Protein AF-A0A3M8GYV8-F1 (afdb_monomer_lite)

InterPro domains:
  IPR001584 Integrase, catalytic core [PF13333] (4-40)

Foldseek 3Di:
DDDPDPVSVVVVVVVVVCCQQQPQFDPVQVRDGVVRSVVVVVVD

Organism: NCBI:txid1368476

Structure (mmCIF, N/CA/C/O backbone):
data_AF-A0A3M8GYV8-F1
#
_entry.id   AF-A0A3M8GYV8-F1
#
loop_
_atom_site.group_PDB
_atom_site.id
_atom_site.type_symbol
_atom_site.label_atom_id
_atom_site.label_alt_id
_atom_site.label_comp_id
_atom_site.label_asym_id
_atom_site.label_entity_id
_atom_site.label_seq_id
_atom_site.pdbx_PDB_ins_code
_atom_site.Cartn_x
_atom_site.Cartn_y
_atom_site.Cartn_z
_atom_site.occupancy
_atom_site.B_iso_or_equiv
_atom_site.auth_seq_id
_atom_site.auth_comp_id
_atom_site.auth_asym_id
_atom_site.auth_atom_id
_atom_site.pdbx_PDB_model_num
ATOM 1 N N . LYS A 1 1 ? -8.252 -7.134 12.571 1.00 74.38 1 LYS A N 1
ATOM 2 C CA . LYS A 1 1 ? -7.922 -5.937 13.384 1.00 74.38 1 LYS A CA 1
ATOM 3 C C . LYS A 1 1 ? -9.130 -5.064 13.202 1.00 74.38 1 LYS A C 1
ATOM 5 O O . LYS A 1 1 ? -9.322 -4.580 12.095 1.00 74.38 1 LYS A O 1
ATOM 10 N N . GLU A 1 2 ? -9.964 -4.989 14.224 1.00 89.19 2 GLU A N 1
ATOM 11 C CA . GLU A 1 2 ? -11.251 -4.317 14.107 1.00 89.19 2 GLU A CA 1
ATOM 12 C C . GLU A 1 2 ? -11.079 -2.834 14.428 1.00 89.19 2 GLU A C 1
ATOM 14 O O . GLU A 1 2 ? -10.211 -2.464 15.222 1.00 89.19 2 GLU A O 1
ATOM 19 N N . ALA A 1 3 ? -11.844 -1.987 13.745 1.00 96.88 3 ALA A N 1
ATOM 20 C CA . ALA A 1 3 ? -11.870 -0.556 14.008 1.00 96.88 3 ALA A CA 1
ATOM 21 C C . ALA A 1 3 ? -12.950 -0.251 15.051 1.00 96.88 3 ALA A C 1
ATOM 23 O O . ALA A 1 3 ? -14.093 -0.671 14.885 1.00 96.88 3 ALA A O 1
ATOM 24 N N . GLU A 1 4 ? -12.605 0.509 16.088 1.00 97.25 4 GLU A N 1
ATOM 25 C CA . GLU A 1 4 ? -13.544 0.918 17.147 1.00 97.25 4 GLU A CA 1
ATOM 26 C C . GLU A 1 4 ? -14.101 2.330 16.911 1.00 97.25 4 GLU A C 1
ATOM 28 O O . GLU A 1 4 ? -15.107 2.731 17.492 1.00 97.25 4 GLU A O 1
ATOM 33 N N . SER A 1 5 ? -13.473 3.086 16.008 1.00 98.31 5 SER A N 1
ATOM 34 C CA . SER A 1 5 ? -13.901 4.417 15.597 1.00 98.31 5 SER A CA 1
ATOM 35 C C . SER A 1 5 ? -13.640 4.663 14.110 1.00 98.31 5 SER A C 1
ATOM 37 O O . SER A 1 5 ? -12.829 3.988 13.469 1.00 98.31 5 SER A O 1
ATOM 39 N N . LEU A 1 6 ? -14.277 5.698 13.551 1.00 98.12 6 LEU A N 1
ATOM 40 C CA . LEU A 1 6 ? -14.000 6.139 12.180 1.00 98.12 6 LEU A CA 1
ATOM 41 C C . LEU A 1 6 ? -12.527 6.548 11.992 1.00 98.12 6 LEU A C 1
ATOM 43 O O . LEU A 1 6 ? -11.958 6.353 10.918 1.00 98.12 6 LEU A O 1
ATOM 47 N N . LYS A 1 7 ? -11.897 7.087 13.044 1.00 98.19 7 LYS A N 1
ATOM 48 C CA . LYS A 1 7 ? -10.474 7.441 13.033 1.00 98.19 7 LYS A CA 1
ATOM 49 C C . LYS A 1 7 ? -9.598 6.194 12.908 1.00 98.19 7 LYS A C 1
ATOM 51 O O . LYS A 1 7 ? -8.670 6.194 12.103 1.00 98.19 7 LYS A O 1
ATOM 56 N N . ASP A 1 8 ? -9.919 5.134 13.644 1.00 98.19 8 ASP A N 1
ATOM 57 C CA . ASP A 1 8 ? -9.172 3.873 13.583 1.00 98.19 8 ASP A CA 1
ATOM 58 C C . ASP A 1 8 ? -9.351 3.183 12.236 1.00 98.19 8 ASP A C 1
ATOM 60 O O . ASP A 1 8 ? -8.382 2.685 11.664 1.00 98.19 8 ASP A O 1
ATOM 64 N N . LEU A 1 9 ? -10.571 3.212 11.688 1.00 97.44 9 LEU A N 1
ATOM 65 C CA . LEU A 1 9 ? -10.850 2.686 10.355 1.00 97.44 9 LEU A CA 1
ATOM 66 C C . LEU A 1 9 ? -10.003 3.402 9.302 1.00 97.44 9 LEU A C 1
ATOM 68 O O . LEU A 1 9 ? -9.336 2.750 8.499 1.00 97.44 9 LEU A O 1
ATOM 72 N N . LYS A 1 10 ? -9.986 4.740 9.338 1.00 98.19 10 LYS A N 1
ATOM 73 C CA . LYS A 1 10 ? -9.165 5.551 8.437 1.00 98.19 10 LYS A CA 1
ATOM 74 C C . LYS A 1 10 ? -7.687 5.181 8.559 1.00 98.19 10 LYS A C 1
ATOM 76 O O . LYS A 1 10 ? -7.053 4.915 7.544 1.00 98.19 10 LYS A O 1
ATOM 81 N N . TYR A 1 11 ? -7.175 5.073 9.783 1.00 98.00 11 TYR A N 1
ATOM 82 C CA . TYR A 1 11 ? -5.790 4.678 10.025 1.00 98.00 11 TYR A CA 1
ATOM 83 C C . TYR A 1 11 ? -5.478 3.286 9.456 1.00 98.00 11 TYR A C 1
ATOM 85 O O . TYR A 1 1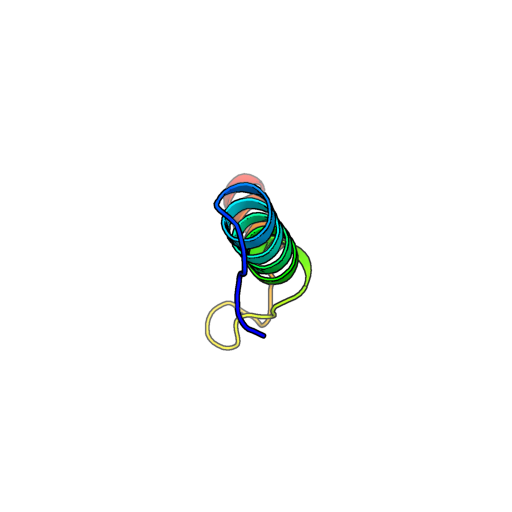1 ? -4.466 3.108 8.783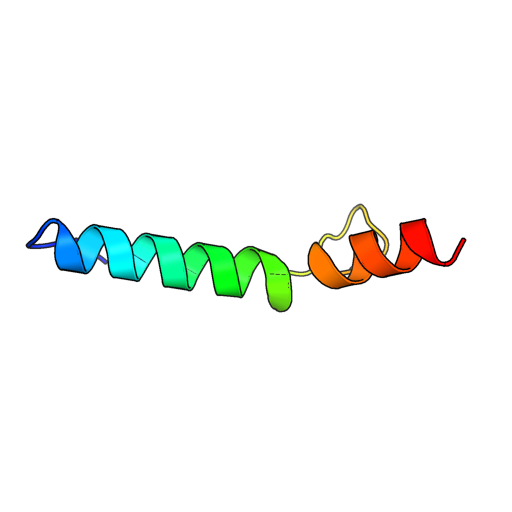 1.00 98.00 11 TYR A O 1
ATOM 93 N N . ILE A 1 12 ? -6.338 2.288 9.674 1.00 97.94 12 ILE A N 1
ATOM 94 C CA . ILE A 1 12 ? -6.144 0.930 9.138 1.00 97.94 12 ILE A CA 1
ATOM 95 C C . ILE A 1 12 ? -6.079 0.949 7.608 1.00 97.94 12 ILE A C 1
ATOM 97 O O . ILE A 1 12 ? -5.194 0.315 7.029 1.00 97.94 12 ILE A O 1
ATOM 101 N N . VAL A 1 13 ? -6.982 1.691 6.961 1.00 97.94 13 VAL A N 1
ATOM 102 C CA . VAL A 1 13 ? -7.004 1.832 5.500 1.00 97.94 13 VAL A CA 1
ATOM 103 C C . VAL A 1 13 ? -5.733 2.517 5.004 1.00 97.94 13 VAL A C 1
ATOM 105 O O . VAL A 1 13 ? -5.089 1.991 4.102 1.00 97.94 13 VAL A O 1
ATOM 108 N N . GLU A 1 14 ? -5.328 3.634 5.608 1.00 98.38 14 GLU A N 1
ATOM 109 C CA . GLU A 1 14 ? -4.102 4.357 5.239 1.00 98.38 14 GLU A CA 1
ATOM 110 C C . GLU A 1 14 ? -2.863 3.458 5.342 1.00 98.38 14 GLU A C 1
ATOM 112 O O . GLU A 1 14 ? -2.113 3.329 4.376 1.00 98.38 14 GLU A O 1
ATOM 117 N N . ASN A 1 15 ? -2.709 2.729 6.451 1.00 98.12 15 ASN A N 1
ATOM 118 C CA . ASN A 1 15 ? -1.589 1.798 6.627 1.00 98.12 15 ASN A CA 1
ATOM 119 C C . ASN A 1 15 ? -1.595 0.676 5.584 1.00 98.12 15 ASN A C 1
ATOM 121 O O . ASN A 1 15 ? -0.539 0.277 5.086 1.00 98.12 15 ASN A O 1
ATOM 125 N N . TYR A 1 16 ? -2.774 0.147 5.250 1.00 97.81 16 TYR A N 1
ATOM 126 C CA . TYR A 1 16 ? -2.882 -0.873 4.215 1.00 97.81 16 TYR A CA 1
ATOM 127 C C . TYR A 1 16 ? -2.503 -0.321 2.839 1.00 97.81 16 TYR A C 1
ATOM 129 O O . TYR A 1 16 ? -1.779 -0.987 2.099 1.00 97.81 16 TYR A O 1
ATOM 137 N N . MET A 1 17 ? -2.954 0.889 2.503 1.00 98.38 17 MET A N 1
ATOM 138 C CA . MET A 1 17 ? -2.626 1.542 1.237 1.00 98.38 17 MET A CA 1
ATOM 139 C C . MET A 1 17 ? -1.123 1.788 1.109 1.00 98.38 17 MET A C 1
ATOM 141 O O . MET A 1 17 ? -0.548 1.484 0.062 1.00 98.38 17 MET A O 1
ATOM 145 N N . ASP A 1 18 ? -0.470 2.250 2.174 1.00 98.62 18 ASP A N 1
ATOM 146 C CA . ASP A 1 18 ? 0.979 2.447 2.194 1.00 98.62 18 ASP A CA 1
ATOM 147 C C . ASP A 1 18 ? 1.721 1.129 1.976 1.00 98.62 18 ASP A C 1
ATOM 149 O O . ASP A 1 18 ? 2.559 1.028 1.072 1.00 98.62 18 ASP A O 1
ATOM 153 N N . TYR A 1 19 ? 1.367 0.081 2.725 1.00 98.44 19 TYR A N 1
ATOM 154 C CA . TYR A 1 19 ? 1.937 -1.254 2.537 1.00 98.44 19 TYR A CA 1
ATOM 155 C C . TYR A 1 19 ? 1.721 -1.776 1.108 1.00 98.44 19 TYR A C 1
ATOM 157 O O . TYR A 1 19 ? 2.660 -2.263 0.468 1.00 98.44 19 TYR A O 1
ATOM 165 N N . TYR A 1 20 ? 0.499 -1.665 0.587 1.00 98.00 20 TYR A N 1
ATOM 166 C CA . TYR A 1 20 ? 0.150 -2.142 -0.745 1.00 98.00 20 TYR A CA 1
ATOM 167 C C . TYR A 1 20 ? 0.990 -1.443 -1.815 1.00 98.00 20 TYR A C 1
ATOM 169 O O . TYR A 1 20 ? 1.564 -2.103 -2.679 1.00 98.00 20 TYR A O 1
ATOM 177 N N . ASN A 1 21 ? 1.098 -0.118 -1.733 1.00 98.25 21 ASN A N 1
ATOM 178 C CA . ASN A 1 21 ? 1.768 0.700 -2.736 1.00 98.25 21 ASN A CA 1
ATOM 179 C C . ASN A 1 21 ? 3.295 0.572 -2.699 1.00 98.25 21 ASN A C 1
ATOM 181 O O . ASN A 1 21 ? 3.943 0.658 -3.749 1.00 98.25 21 ASN A O 1
ATOM 185 N N . THR A 1 22 ? 3.875 0.366 -1.515 1.00 98.19 22 THR A N 1
ATOM 186 C CA . THR A 1 22 ? 5.327 0.492 -1.309 1.00 98.19 22 THR A CA 1
ATOM 187 C C . THR A 1 22 ? 6.036 -0.829 -1.033 1.00 98.19 22 THR A C 1
ATOM 189 O O . THR A 1 22 ? 7.191 -0.979 -1.430 1.00 98.19 22 THR A O 1
ATOM 192 N N . ALA A 1 23 ? 5.364 -1.806 -0.421 1.00 97.50 23 ALA A N 1
ATOM 193 C CA . ALA A 1 23 ? 5.998 -3.029 0.067 1.00 97.50 23 ALA A CA 1
ATOM 194 C C . ALA A 1 23 ? 5.487 -4.303 -0.625 1.00 97.50 23 ALA A C 1
ATOM 196 O O . ALA A 1 23 ? 6.276 -5.218 -0.884 1.00 97.50 23 ALA A O 1
ATOM 197 N N . ARG A 1 24 ? 4.200 -4.375 -0.991 1.00 96.69 24 ARG A N 1
ATOM 198 C CA . ARG A 1 24 ? 3.618 -5.566 -1.630 1.00 96.69 24 ARG A CA 1
ATOM 199 C C . ARG A 1 24 ? 4.118 -5.744 -3.067 1.00 96.69 24 ARG A C 1
ATOM 201 O O . ARG A 1 24 ? 3.779 -4.983 -3.969 1.00 96.69 24 ARG A O 1
ATOM 208 N N . LYS A 1 25 ? 4.897 -6.801 -3.297 1.00 96.81 25 LYS A N 1
ATOM 209 C CA . LYS A 1 25 ? 5.428 -7.162 -4.621 1.00 96.81 25 LYS A CA 1
ATOM 210 C C . LYS A 1 25 ? 4.352 -7.851 -5.472 1.00 96.81 25 LYS A C 1
ATOM 212 O O . LYS A 1 25 ? 3.662 -8.753 -4.999 1.00 96.81 25 LYS A O 1
ATOM 217 N N . GLN A 1 26 ? 4.229 -7.449 -6.735 1.00 97.12 26 GLN A N 1
ATOM 218 C CA . GLN A 1 26 ? 3.251 -7.977 -7.688 1.00 97.12 26 GLN A CA 1
ATOM 219 C C . GLN A 1 26 ? 3.912 -8.995 -8.626 1.00 97.12 26 GLN A C 1
ATOM 221 O O . GLN A 1 26 ? 4.665 -8.632 -9.528 1.00 97.12 26 GLN A O 1
ATOM 226 N N . TRP A 1 27 ? 3.636 -10.285 -8.417 1.00 95.94 27 TRP A N 1
ATOM 227 C CA . TRP A 1 27 ? 4.278 -11.390 -9.145 1.00 95.94 27 TRP A CA 1
ATOM 228 C C . TRP A 1 27 ? 4.116 -11.314 -10.664 1.00 95.94 27 TRP A C 1
ATOM 230 O O . TRP A 1 27 ? 5.073 -11.561 -11.391 1.00 95.94 27 TRP A O 1
ATOM 240 N N . THR A 1 28 ? 2.941 -10.901 -11.136 1.00 96.19 28 THR A N 1
ATOM 241 C CA . THR A 1 28 ? 2.643 -10.725 -12.564 1.00 96.19 28 THR A CA 1
ATOM 242 C C . THR A 1 28 ? 3.312 -9.492 -13.175 1.00 96.19 28 THR A C 1
ATOM 244 O O . THR A 1 28 ? 3.449 -9.416 -14.390 1.00 96.19 28 THR A O 1
ATOM 247 N N . LEU A 1 29 ? 3.780 -8.545 -12.353 1.00 95.25 29 LEU A N 1
ATOM 248 C CA . LEU A 1 29 ? 4.411 -7.292 -12.781 1.00 95.25 29 LEU A CA 1
ATOM 249 C C . LEU A 1 29 ? 5.889 -7.272 -12.390 1.00 95.25 29 LEU A C 1
ATOM 251 O O . LEU A 1 29 ? 6.359 -6.386 -11.676 1.00 95.25 29 LEU A O 1
ATOM 255 N N . LYS A 1 30 ? 6.625 -8.304 -12.824 1.00 95.25 30 LYS A N 1
ATOM 256 C CA . LYS A 1 30 ? 8.077 -8.444 -12.598 1.00 95.25 30 LYS A CA 1
ATOM 257 C C . LYS A 1 30 ? 8.481 -8.361 -11.115 1.00 95.25 30 LYS A C 1
ATOM 259 O O . LYS A 1 30 ? 9.593 -7.953 -10.794 1.00 95.25 30 LYS A O 1
ATOM 264 N N . LYS A 1 31 ? 7.576 -8.730 -10.200 1.00 96.38 31 LYS A N 1
ATOM 265 C CA . LYS A 1 31 ? 7.748 -8.596 -8.743 1.00 96.38 31 LYS A CA 1
ATOM 266 C C . LYS A 1 31 ? 8.028 -7.154 -8.290 1.00 96.38 31 LYS A C 1
ATOM 268 O O . LYS A 1 31 ? 8.651 -6.955 -7.252 1.00 96.38 31 LYS A O 1
ATOM 273 N N . MET A 1 32 ? 7.571 -6.138 -9.021 1.00 97.88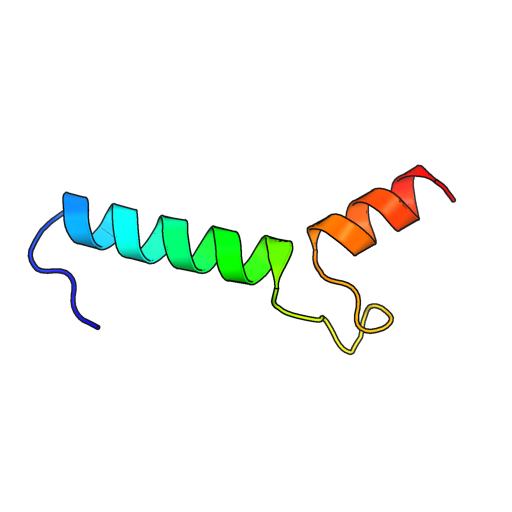 32 MET A N 1
ATOM 274 C CA . MET A 1 32 ? 7.659 -4.737 -8.595 1.00 97.88 32 MET A CA 1
ATOM 275 C C . MET A 1 32 ? 6.530 -4.384 -7.618 1.00 97.88 32 MET A C 1
ATOM 277 O O . MET A 1 32 ? 5.501 -5.056 -7.573 1.00 97.88 32 MET A O 1
ATOM 281 N N . THR A 1 33 ? 6.734 -3.354 -6.797 1.00 98.38 33 THR A N 1
ATOM 282 C CA . THR A 1 33 ? 5.630 -2.730 -6.046 1.00 98.38 33 THR A CA 1
ATOM 283 C C . THR A 1 33 ? 4.859 -1.794 -6.974 1.00 98.38 33 THR A C 1
ATOM 285 O O . THR A 1 33 ? 5.440 -1.354 -7.970 1.00 98.38 33 THR A O 1
ATOM 288 N N . PRO A 1 34 ? 3.600 -1.438 -6.666 1.00 98.19 34 PRO A N 1
ATOM 289 C CA . PRO A 1 34 ? 2.829 -0.514 -7.495 1.00 98.19 34 PRO A CA 1
ATOM 290 C C . PRO A 1 34 ? 3.578 0.786 -7.815 1.00 98.19 34 PRO A C 1
ATOM 292 O O . PRO A 1 34 ? 3.637 1.195 -8.975 1.00 98.19 34 PRO A O 1
ATOM 295 N N . VAL A 1 35 ? 4.228 1.396 -6.817 1.00 98.12 35 VAL A N 1
ATOM 296 C CA . VAL A 1 35 ? 5.028 2.616 -7.021 1.00 98.12 35 VAL A CA 1
ATOM 297 C C . VAL A 1 35 ? 6.230 2.357 -7.930 1.00 98.12 35 VAL A C 1
ATOM 299 O O . VAL A 1 35 ? 6.460 3.121 -8.865 1.00 98.12 35 VAL A O 1
ATOM 302 N N . ALA A 1 36 ? 6.973 1.269 -7.711 1.00 97.94 36 ALA A N 1
ATOM 303 C CA . ALA A 1 36 ? 8.130 0.944 -8.545 1.00 97.94 36 ALA A CA 1
ATOM 304 C C . ALA A 1 36 ? 7.729 0.635 -9.996 1.00 97.94 36 ALA A C 1
ATOM 306 O O . ALA A 1 36 ? 8.408 1.060 -10.927 1.00 97.94 36 ALA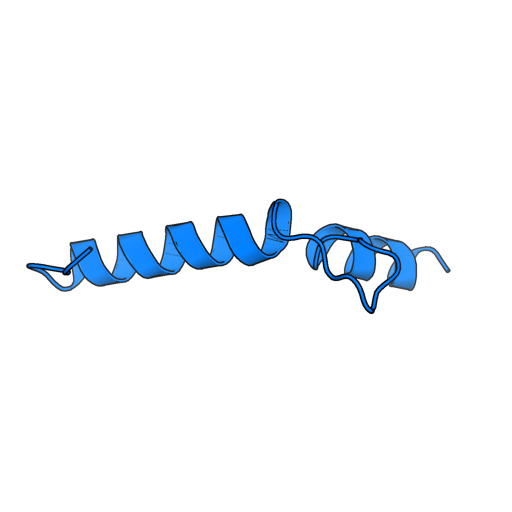 A O 1
ATOM 307 N N . TYR A 1 37 ? 6.608 -0.061 -10.193 1.00 97.56 37 TYR A N 1
ATOM 308 C CA . TYR A 1 37 ? 6.088 -0.370 -11.519 1.00 97.56 37 TYR A CA 1
ATOM 309 C C . TYR A 1 37 ? 5.641 0.895 -12.258 1.00 97.56 37 TYR A C 1
ATOM 311 O O . TYR A 1 37 ? 5.974 1.065 -13.428 1.00 97.56 37 TYR A O 1
ATOM 319 N N . ARG A 1 38 ? 4.973 1.831 -11.568 1.00 97.06 38 ARG A N 1
ATOM 320 C CA . ARG A 1 38 ? 4.642 3.149 -12.130 1.00 97.06 38 ARG A CA 1
ATOM 321 C C . ARG A 1 38 ? 5.895 3.882 -12.610 1.00 97.06 38 ARG A C 1
ATOM 323 O O . ARG A 1 38 ? 5.914 4.351 -13.742 1.00 97.06 38 ARG A O 1
ATOM 330 N N . SER A 1 39 ? 6.934 3.965 -11.780 1.00 97.25 39 SER A N 1
ATOM 331 C CA . SER A 1 39 ? 8.189 4.623 -12.165 1.00 97.25 39 SER A CA 1
ATOM 332 C C . SER A 1 39 ? 8.876 3.921 -13.339 1.00 97.25 39 SER A C 1
ATOM 334 O O . SER A 1 39 ? 9.384 4.592 -14.230 1.00 97.25 39 SER A O 1
ATOM 336 N N . HIS A 1 40 ? 8.849 2.584 -13.378 1.00 95.94 40 HIS A N 1
ATOM 337 C CA . HIS A 1 40 ? 9.379 1.806 -14.499 1.00 95.94 40 HIS A CA 1
ATOM 338 C C . HIS A 1 40 ? 8.673 2.133 -15.820 1.00 95.94 40 HIS A C 1
ATOM 340 O O . HIS A 1 40 ? 9.353 2.298 -16.823 1.00 95.94 40 HIS A O 1
ATOM 346 N N . LEU A 1 41 ? 7.340 2.256 -15.815 1.00 95.88 41 LEU A N 1
ATOM 347 C CA . LEU A 1 41 ? 6.566 2.603 -17.012 1.00 95.88 41 LEU A CA 1
ATOM 348 C C . LEU A 1 41 ? 6.796 4.039 -17.495 1.00 95.88 41 LEU A C 1
ATOM 350 O O . LEU A 1 41 ? 6.649 4.296 -18.678 1.00 95.88 41 LEU A O 1
ATOM 354 N N . ILE A 1 42 ? 7.120 4.971 -16.595 1.00 97.12 42 ILE A N 1
ATOM 355 C CA . ILE A 1 42 ? 7.409 6.369 -16.958 1.00 97.12 42 ILE A CA 1
ATOM 356 C C . ILE A 1 42 ? 8.811 6.509 -17.567 1.00 97.12 42 ILE A C 1
ATOM 358 O O . ILE A 1 42 ? 9.037 7.388 -18.391 1.00 97.12 42 ILE A O 1
ATOM 362 N N . ALA A 1 43 ? 9.758 5.680 -17.126 1.00 94.88 43 ALA A N 1
ATOM 363 C CA . ALA A 1 43 ? 11.143 5.712 -17.588 1.00 94.88 43 ALA A CA 1
ATOM 364 C C . ALA A 1 43 ? 11.397 4.881 -18.861 1.00 94.88 43 ALA A C 1
ATOM 366 O O . ALA A 1 43 ? 12.510 4.929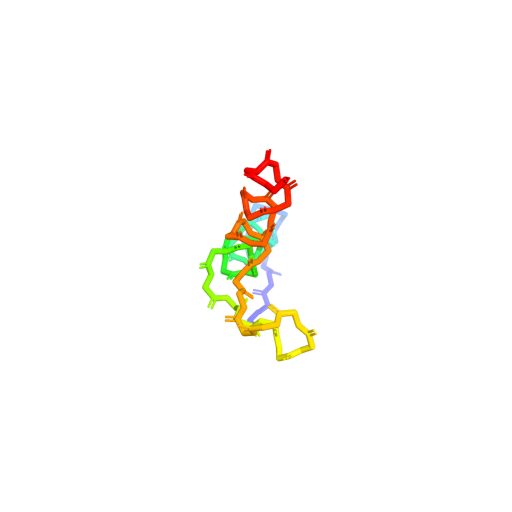 -19.385 1.00 94.88 43 ALA A O 1
ATOM 367 N N . ALA A 1 44 ? 10.416 4.087 -19.297 1.00 79.44 44 ALA A N 1
ATOM 368 C CA . ALA A 1 44 ? 10.466 3.259 -20.502 1.00 79.44 44 ALA A CA 1
ATOM 369 C C . ALA A 1 44 ? 9.949 4.033 -21.719 1.00 79.44 44 ALA A C 1
ATOM 371 O O . ALA A 1 44 ? 10.526 3.824 -22.808 1.00 79.44 44 ALA A O 1
#

Sequence (44 aa):
KEAESLKDLKYIVENYMDYYNTARKQWTLKKMTPVAYRSHLIAA

Radius of gyration: 13.92 Å; chains: 1; bounding box: 25×19×38 Å

pLDDT: mean 96.3, std 4.54, range [74.38, 98.62]

Secondary structure (DSSP, 8-state):
---SSHHHHHHHHHHHHHHHHHT--BTTTTTB-HHHHHHHHHH-

=== Feature glossary ===
Key to the feature types in this record:

pLDDT. pLDDT is the predicted lDDT-Cα score: AlphaFold's confidence that the local environment of each residue (all inter-atomic distances within 15 Å) is correctly placed. It is a per-residue number between 0 and 100, with higher meaning more reliable.

Radius of gyration, Cα contacts, bounding box. The geometric summary reports three shape descriptors. Rg (radius of gyration) measures how spread out the Cα atoms are about their centre of mass; compact globular proteins have small Rg, elongated or unfolded ones large. Cα contacts (<8 Å, |i−j|>4) count long-range residue pairs in spatial proximity — high for tightly packed folds, near zero for rods or random coil. The bounding-box extents give the protein's footprint along x, y, z in Å.

Backbone torsions (φ/ψ). Backbone dihedral angles. Every residue except chain termini has a φ (preceding-C → N → Cα → C) and a ψ (N → Cα → C → next-N). They are reported in degrees following the IUPAC sign convention. Secondary structure is essentially a statement about which (φ, ψ) basin each residue occupies.

Contact-map, Ramachandran, and PAE plots. Plot images: a contact map (which residues are close in 3D, as an N×N binary image), a Ramachandran scatter (backbone torsion angles, revealing secondary-structure composition at a glance), and — for AlphaFold structures — a PAE heatmap (pairwise prediction confidence).

Predicted aligned error. Predicted Aligned Error (PAE) is an AlphaFold confidence matrix: entry (i, j) is the expected error in the position of residue j, in ångströms, when the prediction is superimposed on the true structure at residue i. Low PAE within a block of residues means that block is internally rigid and well-predicted; high PAE between two blocks means their relative placement is uncertain even if each block individually is confident.

Secondary structure (3-state, P-SEA). Three-state secondary structure (P-SEA) collapses the eight DSSP classes into helix (a), strand (b), and coil (c). P-SEA assigns these from Cα geometry alone — distances and angles — without requiring backbone oxygens, so it works on any Cα trace.

Solvent-accessible surface area. Solvent-accessible surface area (SASA) is the area in Å² traced out by the centre of a 1.4 Å probe sphere (a water molecule) rolled over the protein's van der Waals surface (Shrake–Rupley / Lee–Richards construction). Buried residues have near-zero SASA; fully exposed residues can exceed 200 Å². The total SASA scales roughly with the number of surface residues.

Foldseek 3Di. The Foldseek 3Di string encodes local tertiary geometry as a 20-letter alphabet — one character per residue — derived from the relative positions of nearby Cα atoms. Unlike the ami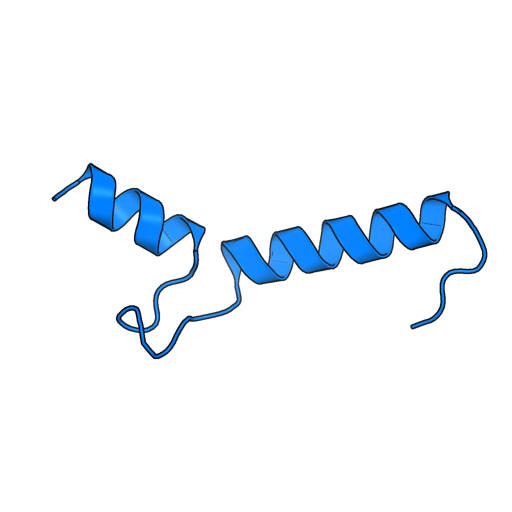no-acid sequence, 3Di is a direct function of the 3D structure, so two proteins with the same fold have similar 3Di strings even at low sequence identity.

B-factor. For experimental (PDB) structures, the B-factor (temperature factor) quantifies the positional spread of each atom in the crystal — a combination of thermal vibration and static disorder — in units of Å². High B-factors mark flexible loops or poorly resolved regions; low B-factors mark the rigid, well-ordered core.

mmCIF coordinates. The mmCIF block holds the 3D Cartesian coordinates of each backbone atom (N, Cα, C, O) in ångströms. mmCIF is the PDB's canonical archive format — a tagged-loop text representation of the atomic model.

InterPro / GO / CATH / organism. Functional annotations link the protein to curated databases. InterPro entries identify conserved domains and families by matching the sequence against member-database signatures (Pfam, PROSITE, CDD, …). Gene Ontology (GO) terms describe molecular function, biological process, and cellular component in a controlled vocabulary. CATH places the structure in a hierarchical fold classification (Class/Architecture/Topology/Homologous-superfamily). The organism is the source species.

Rendered structure images. Structure images are PyMOL renders from six orthogonal camera directions. Cartoon representation draws helices as coils and strands as arrows; sticks shows the backbone as bonds; surface shows the solvent-excluded envelope. Rainbow coloring maps sequence position to hue (blue→red, N→C); chain coloring assigns a distinct color per polypeptide.

Sequence. This is the polypeptide sequence — one letter per residue, N-terminus first. Length ranges from a few dozen residues for small domains to over a thousand for large multi-domain proteins.

Secondary structure (8-state, DSSP). The SS8 string is DSSP's per-residue secondary-structure call. α-helix (H) means an i→i+4 H-bond ladder; β-strand (E) means the residue participates in a β-sheet; 3₁₀ (G) and π (I) are tighter and wider helices; T/S are turns/bends; '-' is loop.

Nearest PDB structures. Structural nearest neighbors (via Foldseek easy-search vs the PDB). Reported per hit: target PDB id, E-value, and alignment TM-score. A TM-score above ~0.5 is the conventional threshold for 'same fold'.